Protein AF-A0A821HLN9-F1 (afdb_monomer_lite)

Structure (mmCIF, N/CA/C/O backbone):
data_AF-A0A821HLN9-F1
#
_entry.id   AF-A0A821HLN9-F1
#
loop_
_atom_site.group_PDB
_atom_site.id
_atom_site.type_symbol
_atom_site.label_atom_id
_atom_site.label_alt_id
_atom_site.label_comp_id
_atom_site.label_asym_id
_atom_site.label_entity_id
_atom_site.label_seq_id
_atom_site.pdbx_PDB_ins_code
_atom_site.Cartn_x
_atom_site.Cartn_y
_atom_site.Cartn_z
_atom_site.occupancy
_atom_site.B_iso_or_equiv
_atom_site.auth_seq_id
_atom_site.auth_comp_id
_atom_site.auth_asym_id
_atom_site.auth_atom_id
_atom_site.pdbx_PDB_model_num
ATOM 1 N N . LEU A 1 1 ? 13.816 -14.380 6.964 1.00 45.28 1 LEU A N 1
ATOM 2 C CA . LEU A 1 1 ? 13.202 -14.746 5.668 1.00 45.28 1 LEU A CA 1
ATOM 3 C C . LEU A 1 1 ? 12.875 -13.467 4.911 1.00 45.28 1 LEU A C 1
ATOM 5 O O . LEU A 1 1 ? 12.112 -12.665 5.432 1.00 45.28 1 LEU A O 1
ATOM 9 N N . GLN A 1 2 ? 13.483 -13.240 3.746 1.00 66.88 2 GLN A N 1
ATOM 10 C CA . GLN A 1 2 ? 13.074 -12.159 2.844 1.00 66.88 2 GLN A CA 1
ATOM 11 C C . GLN A 1 2 ? 11.931 -12.684 1.970 1.00 66.88 2 GLN A C 1
ATOM 13 O O . GLN A 1 2 ? 12.127 -13.611 1.190 1.00 66.88 2 GLN A O 1
ATOM 18 N N . ILE A 1 3 ? 10.726 -12.143 2.150 1.00 79.69 3 ILE A N 1
ATOM 19 C CA . ILE A 1 3 ? 9.572 -12.466 1.305 1.00 79.69 3 ILE A CA 1
ATOM 20 C C . ILE A 1 3 ? 9.651 -11.588 0.056 1.00 79.69 3 ILE A C 1
ATOM 22 O O . ILE A 1 3 ? 9.754 -10.366 0.157 1.00 79.69 3 ILE A O 1
ATOM 26 N N . HIS A 1 4 ? 9.586 -12.200 -1.125 1.00 84.56 4 HIS A N 1
ATOM 27 C CA . HIS A 1 4 ? 9.491 -11.470 -2.388 1.00 84.56 4 HIS A CA 1
ATOM 28 C C . HIS A 1 4 ? 8.034 -11.092 -2.659 1.00 84.56 4 HIS A C 1
ATOM 30 O O . HIS A 1 4 ? 7.293 -11.856 -3.278 1.00 84.56 4 HIS A O 1
ATOM 36 N N . TRP A 1 5 ? 7.627 -9.923 -2.165 1.00 86.00 5 TRP A N 1
ATOM 37 C CA . TRP A 1 5 ? 6.246 -9.435 -2.241 1.00 86.00 5 TRP A CA 1
ATOM 38 C C . TRP A 1 5 ? 5.743 -9.205 -3.671 1.00 86.00 5 TRP A C 1
ATOM 40 O O . TRP A 1 5 ? 4.568 -9.433 -3.934 1.00 86.00 5 TRP A O 1
ATOM 50 N N . THR A 1 6 ? 6.623 -8.845 -4.613 1.00 85.44 6 THR A N 1
ATOM 51 C CA . THR A 1 6 ? 6.253 -8.634 -6.028 1.00 85.44 6 THR A CA 1
ATOM 52 C C . THR A 1 6 ? 5.810 -9.915 -6.736 1.00 85.44 6 THR A C 1
ATOM 54 O O . THR A 1 6 ? 5.038 -9.852 -7.685 1.00 85.44 6 THR A O 1
ATOM 57 N N . LYS A 1 7 ? 6.251 -11.081 -6.244 1.00 86.75 7 LYS A N 1
ATOM 58 C CA . LYS A 1 7 ? 5.973 -12.400 -6.833 1.00 86.75 7 LYS A CA 1
ATOM 59 C C . LYS A 1 7 ? 4.768 -13.106 -6.214 1.00 86.75 7 LYS A C 1
ATOM 61 O O . LYS A 1 7 ? 4.473 -14.242 -6.578 1.00 86.75 7 LYS A O 1
ATOM 66 N N . GLN A 1 8 ? 4.118 -12.489 -5.229 1.00 89.06 8 GLN A N 1
ATOM 67 C CA . GLN A 1 8 ? 2.990 -13.112 -4.542 1.00 89.06 8 GLN A CA 1
ATOM 68 C C . GLN A 1 8 ? 1.718 -13.007 -5.380 1.00 89.06 8 GLN A C 1
ATOM 70 O O . GLN A 1 8 ? 1.494 -12.029 -6.091 1.00 89.06 8 GLN A O 1
ATOM 75 N N . SER A 1 9 ? 0.863 -14.024 -5.275 1.00 89.56 9 SER A N 1
ATOM 76 C CA . SER A 1 9 ? -0.464 -13.973 -5.884 1.00 89.56 9 SER A CA 1
ATOM 77 C C . SER A 1 9 ? -1.364 -12.988 -5.137 1.00 89.56 9 SER A C 1
ATOM 79 O O . SER A 1 9 ? -1.206 -12.784 -3.930 1.00 89.56 9 SER A O 1
ATOM 81 N N . LYS A 1 10 ? -2.360 -12.432 -5.837 1.00 87.06 10 LYS A N 1
ATOM 82 C CA . LYS A 1 10 ? -3.353 -11.536 -5.231 1.00 87.06 10 LYS A CA 1
ATOM 83 C C . LYS A 1 10 ? -4.019 -12.161 -3.996 1.00 87.06 10 LYS A C 1
ATOM 85 O O . LYS A 1 10 ? -4.087 -11.516 -2.965 1.00 87.06 10 LYS A O 1
ATOM 90 N N . ALA A 1 11 ? -4.374 -13.447 -4.042 1.00 90.31 11 ALA A N 1
ATOM 91 C CA . ALA A 1 11 ? -4.991 -14.140 -2.907 1.00 90.31 11 ALA A CA 1
ATOM 92 C C . ALA A 1 11 ? -4.120 -14.141 -1.633 1.00 90.31 11 ALA A C 1
ATOM 94 O O . ALA A 1 11 ? -4.635 -13.999 -0.522 1.00 90.31 11 ALA A O 1
ATOM 95 N N . VAL A 1 12 ? -2.797 -14.285 -1.779 1.00 92.38 12 VAL A N 1
ATOM 96 C CA . VAL A 1 12 ? -1.859 -14.227 -0.644 1.00 92.38 12 VAL A CA 1
ATOM 97 C C . VAL A 1 12 ? -1.779 -12.808 -0.088 1.00 92.38 12 VAL A C 1
ATOM 99 O O . VAL A 1 12 ? -1.793 -12.633 1.131 1.00 92.38 12 VAL A O 1
ATOM 102 N N . LEU A 1 13 ? -1.725 -11.806 -0.969 1.00 91.50 13 LEU A N 1
ATOM 103 C CA . LEU A 1 13 ? -1.721 -10.397 -0.580 1.00 91.50 13 LEU A CA 1
ATOM 104 C C . LEU A 1 13 ? -3.012 -10.026 0.157 1.00 91.50 13 LEU A C 1
ATOM 106 O O . LEU A 1 13 ? -2.934 -9.515 1.268 1.00 91.50 13 LEU A O 1
ATOM 110 N N . ASP A 1 14 ? -4.176 -10.385 -0.382 1.00 91.81 14 ASP A N 1
ATOM 111 C CA . ASP A 1 14 ? -5.487 -10.112 0.217 1.00 91.81 14 ASP A CA 1
ATOM 112 C C . ASP A 1 14 ? -5.627 -10.767 1.603 1.00 91.81 14 ASP A C 1
ATOM 114 O O . ASP A 1 14 ? -6.079 -10.138 2.565 1.00 91.81 14 ASP A O 1
ATOM 118 N N . THR A 1 15 ? -5.175 -12.020 1.7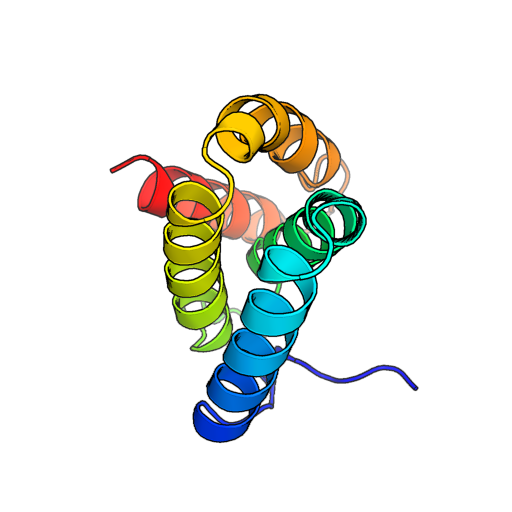39 1.00 93.81 15 THR A N 1
ATOM 119 C CA . THR A 1 15 ? -5.181 -12.741 3.025 1.00 93.81 15 THR A CA 1
ATOM 120 C C . THR A 1 15 ? -4.277 -12.049 4.045 1.00 93.81 15 THR A C 1
ATOM 122 O O . THR A 1 15 ? -4.661 -11.848 5.200 1.00 93.81 15 THR A O 1
ATOM 125 N N . PHE A 1 16 ? -3.075 -11.649 3.623 1.00 93.31 16 PHE A N 1
ATOM 126 C CA . PHE A 1 16 ? -2.136 -10.927 4.474 1.00 93.31 16 PHE A CA 1
ATOM 127 C C . PHE A 1 16 ? -2.668 -9.546 4.878 1.00 93.31 16 PHE A C 1
ATOM 129 O O . PHE A 1 16 ? -2.580 -9.182 6.051 1.00 93.31 16 PHE A O 1
ATOM 136 N N . GLY A 1 17 ? -3.257 -8.803 3.938 1.00 92.25 17 GLY A N 1
ATOM 137 C CA . GLY A 1 17 ? -3.900 -7.517 4.192 1.00 92.25 17 GLY A CA 1
ATOM 138 C C . GLY A 1 17 ? -5.013 -7.643 5.221 1.00 92.25 17 GLY A C 1
ATOM 139 O O . GLY A 1 17 ? -4.988 -6.958 6.239 1.00 92.25 17 GLY A O 1
ATOM 140 N N . THR A 1 18 ? -5.915 -8.607 5.033 1.00 92.94 18 THR A N 1
ATOM 141 C CA . THR A 1 18 ? -7.013 -8.889 5.971 1.00 92.94 18 THR A CA 1
ATOM 142 C C . THR A 1 18 ? -6.495 -9.180 7.381 1.00 92.94 18 THR A C 1
ATOM 144 O O . THR A 1 18 ? -7.008 -8.637 8.363 1.00 92.94 18 THR A O 1
ATOM 147 N N . PHE A 1 19 ? -5.443 -9.997 7.498 1.00 94.31 19 PHE A N 1
ATOM 148 C CA . PHE A 1 19 ? -4.808 -10.283 8.784 1.00 94.31 19 PHE A CA 1
ATOM 149 C C . PHE A 1 19 ? -4.247 -9.016 9.446 1.00 94.31 19 PHE A C 1
ATOM 151 O O . PHE A 1 19 ? -4.508 -8.770 10.623 1.00 94.31 19 PHE A O 1
ATOM 158 N N . GLN A 1 20 ? -3.507 -8.192 8.702 1.00 93.94 20 GLN A N 1
ATOM 159 C CA . GLN A 1 20 ? -2.900 -6.968 9.235 1.00 93.94 20 GLN A CA 1
ATOM 160 C C . GLN A 1 20 ? -3.946 -5.937 9.645 1.00 93.94 20 GLN A C 1
ATOM 162 O O . GLN A 1 20 ? -3.844 -5.337 10.712 1.00 93.94 20 GLN A O 1
ATOM 167 N N . ILE A 1 21 ? -4.986 -5.776 8.833 1.00 91.69 21 ILE A N 1
ATOM 168 C CA . ILE A 1 21 ? -6.122 -4.914 9.132 1.00 91.69 21 ILE A CA 1
ATOM 169 C C . ILE A 1 21 ? -6.817 -5.358 10.425 1.00 91.69 21 ILE A C 1
ATOM 171 O O . ILE A 1 21 ? -7.029 -4.535 11.313 1.00 91.69 21 ILE A O 1
ATOM 175 N N . THR A 1 22 ? -7.073 -6.660 10.581 1.00 92.94 22 THR A N 1
ATOM 176 C CA . THR A 1 22 ? -7.665 -7.234 11.805 1.00 92.94 22 THR A CA 1
ATOM 177 C C . THR A 1 22 ? -6.764 -7.032 13.029 1.00 92.94 22 THR A C 1
ATOM 179 O O . THR A 1 22 ? -7.228 -6.738 14.136 1.00 92.94 22 THR A O 1
ATOM 182 N N . LEU A 1 23 ? -5.449 -7.168 12.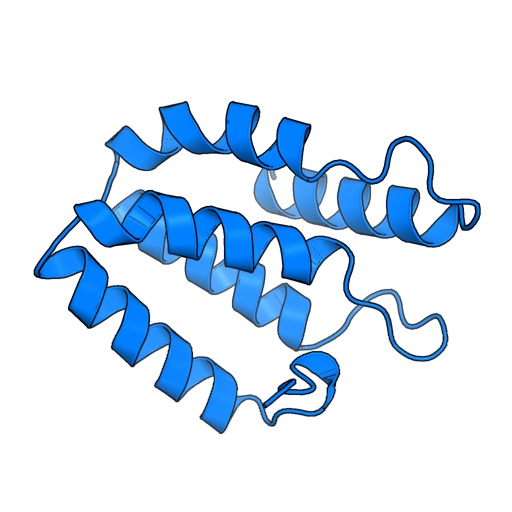850 1.00 92.69 23 LEU A N 1
ATOM 183 C CA . LEU A 1 23 ? -4.475 -6.929 13.911 1.00 92.69 23 LEU A CA 1
ATOM 184 C C . LEU A 1 23 ? -4.479 -5.458 14.345 1.00 92.69 23 LEU A C 1
ATOM 186 O O . LEU A 1 23 ? -4.459 -5.168 15.539 1.00 92.69 23 LEU A O 1
ATOM 190 N N . ILE A 1 24 ? -4.532 -4.532 13.390 1.00 91.00 24 ILE A N 1
ATOM 191 C CA . ILE A 1 24 ? -4.507 -3.088 13.644 1.00 91.00 24 ILE A CA 1
ATOM 192 C C . ILE A 1 24 ? -5.812 -2.606 14.266 1.00 91.00 24 ILE A C 1
ATOM 194 O O . ILE A 1 24 ? -5.764 -1.802 15.196 1.00 91.00 24 ILE A O 1
ATOM 198 N N . SER A 1 25 ? -6.960 -3.121 13.817 1.00 88.75 25 SER A N 1
ATOM 199 C CA . SER A 1 25 ? -8.251 -2.816 14.441 1.00 88.75 25 SER A CA 1
ATOM 200 C C . SER A 1 25 ? -8.300 -3.280 15.898 1.00 88.75 25 SER A C 1
ATOM 202 O O . SER A 1 25 ? -8.942 -2.642 16.726 1.00 88.75 25 SER A O 1
ATOM 204 N N . SER A 1 26 ? -7.588 -4.363 16.225 1.00 90.12 26 SER A N 1
ATOM 205 C CA . SER A 1 26 ? -7.474 -4.881 17.594 1.00 90.12 26 SER A CA 1
ATOM 206 C C . SER A 1 26 ? -6.401 -4.156 18.419 1.00 90.12 26 SER A C 1
ATOM 208 O O . SER A 1 26 ? -6.516 -4.052 19.639 1.00 90.12 26 SER A O 1
ATOM 210 N N . ASN A 1 27 ? -5.337 -3.664 17.778 1.00 89.44 27 ASN A N 1
ATOM 211 C CA . ASN A 1 27 ? -4.230 -2.962 18.420 1.00 89.44 27 ASN A CA 1
ATOM 212 C C . ASN A 1 27 ? -3.561 -1.971 17.453 1.00 89.44 27 ASN A C 1
ATOM 214 O O . ASN A 1 27 ? -2.657 -2.305 16.678 1.00 89.44 27 ASN A O 1
ATOM 218 N N . THR A 1 28 ? -3.953 -0.705 17.569 1.00 87.00 28 THR A N 1
ATOM 219 C CA . THR A 1 28 ? -3.546 0.377 16.662 1.00 87.00 28 THR A CA 1
ATOM 220 C C . THR A 1 28 ? -2.054 0.710 16.709 1.00 87.00 28 THR A C 1
ATOM 222 O O . THR A 1 28 ? -1.546 1.349 15.790 1.00 87.00 28 THR A O 1
ATOM 225 N N . LYS A 1 29 ? -1.300 0.222 17.707 1.00 87.94 29 LYS A N 1
ATOM 226 C CA . LYS A 1 29 ? 0.162 0.408 17.791 1.00 87.94 29 LYS A CA 1
ATOM 227 C C . LYS A 1 29 ? 0.908 -0.181 16.589 1.00 87.94 29 LYS A C 1
ATOM 229 O O . LYS A 1 29 ? 2.022 0.242 16.291 1.00 87.94 29 LYS A O 1
ATOM 234 N N . HIS A 1 30 ? 0.308 -1.142 15.889 1.00 88.31 30 HIS A N 1
ATOM 235 C CA . HIS A 1 30 ? 0.894 -1.743 14.691 1.00 88.31 30 HIS A CA 1
ATOM 236 C C . HIS A 1 30 ? 0.684 -0.909 13.419 1.00 88.31 30 HIS A C 1
ATOM 238 O O . HIS A 1 30 ? 1.392 -1.135 12.436 1.00 88.31 30 HIS A O 1
ATOM 244 N N . ALA A 1 31 ? -0.223 0.077 13.441 1.00 87.69 31 ALA A N 1
ATOM 245 C CA . ALA A 1 31 ? -0.603 0.855 12.264 1.00 87.69 31 ALA A CA 1
ATOM 246 C C . ALA A 1 31 ? 0.594 1.561 11.623 1.00 87.69 31 ALA A C 1
ATOM 248 O O . ALA A 1 31 ? 0.797 1.439 10.422 1.00 87.69 31 ALA A O 1
ATOM 249 N N . GLN A 1 32 ? 1.433 2.227 12.422 1.00 87.88 32 GLN A N 1
ATOM 250 C CA . GLN A 1 32 ? 2.596 2.952 11.907 1.00 87.88 32 GLN A CA 1
ATOM 251 C C . GLN A 1 32 ? 3.574 2.021 11.183 1.00 87.88 32 GLN A C 1
ATOM 253 O O . GLN A 1 32 ? 3.998 2.310 10.070 1.00 87.88 32 GLN A O 1
ATOM 258 N N . ARG A 1 33 ? 3.900 0.870 11.786 1.00 89.56 33 ARG A N 1
ATOM 259 C CA . ARG A 1 33 ? 4.832 -0.097 11.191 1.00 89.56 33 ARG A CA 1
ATOM 260 C C . ARG A 1 33 ? 4.278 -0.691 9.901 1.00 89.56 33 ARG A C 1
ATOM 262 O O . ARG A 1 33 ? 5.033 -0.918 8.958 1.00 89.56 33 ARG A O 1
ATOM 269 N N . TYR A 1 34 ? 2.976 -0.951 9.867 1.00 91.38 34 TYR A N 1
ATOM 270 C CA . TYR A 1 34 ? 2.335 -1.470 8.671 1.00 91.38 34 TYR A CA 1
ATOM 271 C C . TYR A 1 34 ? 2.258 -0.417 7.564 1.00 91.38 34 TYR A C 1
ATOM 273 O O . TYR A 1 34 ? 2.582 -0.710 6.423 1.00 91.38 34 TYR A O 1
ATOM 281 N N . LEU A 1 35 ? 1.955 0.831 7.908 1.00 90.00 35 LEU A N 1
ATOM 282 C CA . LEU A 1 35 ? 1.937 1.962 6.985 1.00 90.00 35 LEU A CA 1
ATOM 283 C C . LEU A 1 35 ? 3.329 2.209 6.379 1.00 90.00 35 LEU A C 1
ATOM 285 O O . LEU A 1 35 ? 3.442 2.335 5.163 1.00 90.00 35 LEU A O 1
ATOM 289 N N . SER A 1 36 ? 4.402 2.138 7.178 1.00 90.62 36 SER A N 1
ATOM 290 C CA . SER A 1 36 ? 5.781 2.127 6.662 1.00 90.62 36 SER A CA 1
ATOM 291 C C . SER A 1 36 ? 6.023 0.981 5.677 1.00 90.62 36 SER A C 1
ATOM 293 O O . SER A 1 36 ? 6.562 1.201 4.597 1.00 90.62 36 SER A O 1
ATOM 295 N N . PHE A 1 37 ? 5.578 -0.236 6.007 1.00 91.75 37 PHE A N 1
ATOM 296 C CA . PHE A 1 37 ? 5.673 -1.370 5.087 1.00 91.75 37 PHE A CA 1
ATOM 297 C C . PHE A 1 37 ? 4.945 -1.091 3.764 1.00 91.75 37 PHE A C 1
ATOM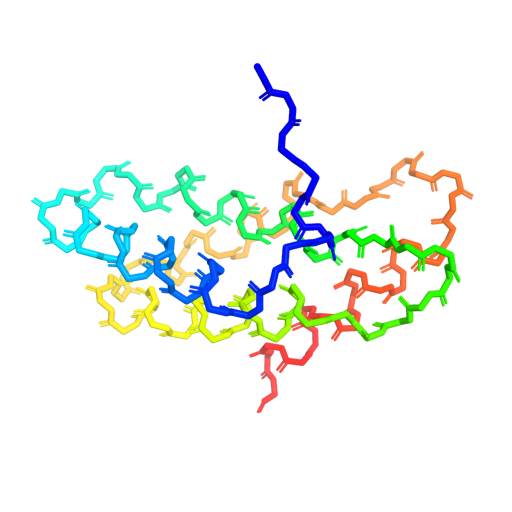 299 O O . PHE A 1 37 ? 5.527 -1.311 2.705 1.00 91.75 37 PHE A O 1
ATOM 306 N N . ILE A 1 38 ? 3.731 -0.539 3.789 1.00 91.81 38 ILE A N 1
ATOM 307 C CA . ILE A 1 38 ? 2.999 -0.216 2.560 1.00 91.81 38 ILE A CA 1
ATOM 308 C C . ILE A 1 38 ? 3.751 0.805 1.694 1.00 91.81 38 ILE A C 1
ATOM 310 O O . ILE A 1 38 ? 3.879 0.593 0.489 1.00 91.81 38 ILE A O 1
ATOM 314 N N . PHE A 1 39 ? 4.349 1.846 2.281 1.00 90.25 39 PHE A N 1
ATOM 315 C CA . PHE A 1 39 ? 5.157 2.799 1.508 1.00 90.25 39 PHE A CA 1
ATOM 316 C C . PHE A 1 39 ? 6.420 2.175 0.900 1.00 90.25 39 PHE A C 1
ATOM 318 O O . PHE A 1 39 ? 6.840 2.590 -0.179 1.00 90.25 39 PHE A O 1
ATOM 325 N N . THR A 1 40 ? 6.991 1.124 1.500 1.00 89.56 40 THR A N 1
ATOM 326 C CA . THR A 1 40 ? 8.075 0.372 0.836 1.00 89.56 40 THR A CA 1
ATOM 327 C C . THR A 1 40 ? 7.604 -0.371 -0.415 1.00 89.56 40 THR A C 1
ATOM 329 O O . THR A 1 40 ? 8.396 -0.596 -1.326 1.00 89.56 40 THR A O 1
ATOM 332 N N . LEU A 1 41 ? 6.316 -0.714 -0.516 1.00 89.81 41 LEU A N 1
ATOM 333 C CA . LEU A 1 41 ? 5.760 -1.351 -1.712 1.00 89.81 41 LEU A CA 1
ATOM 334 C C . LEU A 1 41 ? 5.607 -0.366 -2.878 1.00 89.81 41 LEU A C 1
ATOM 336 O O . LEU A 1 41 ? 5.645 -0.788 -4.030 1.00 89.81 41 LEU A O 1
ATOM 340 N N . PHE A 1 42 ? 5.504 0.940 -2.617 1.00 88.88 42 PHE A N 1
ATOM 341 C CA . PHE A 1 42 ? 5.401 1.961 -3.669 1.00 88.88 42 PHE A CA 1
ATOM 342 C C . PHE A 1 42 ? 6.685 2.131 -4.487 1.00 88.88 42 PHE A C 1
ATOM 344 O O . PHE A 1 42 ? 6.631 2.674 -5.589 1.00 88.88 42 PHE A O 1
ATOM 351 N N . THR A 1 43 ? 7.825 1.662 -3.975 1.00 85.75 43 THR A N 1
ATOM 352 C CA . THR A 1 43 ? 9.102 1.605 -4.705 1.00 85.75 43 THR A CA 1
ATOM 353 C C . THR A 1 43 ? 9.390 0.217 -5.282 1.00 85.75 43 THR A C 1
ATOM 355 O O . THR A 1 43 ? 10.403 0.036 -5.959 1.00 85.75 43 THR A O 1
ATOM 358 N N . ALA A 1 44 ? 8.519 -0.772 -5.041 1.00 84.00 44 ALA A N 1
ATOM 359 C CA . ALA A 1 44 ? 8.716 -2.127 -5.532 1.00 84.00 44 ALA A CA 1
ATOM 360 C C . ALA A 1 44 ? 8.626 -2.150 -7.062 1.00 84.00 44 ALA A C 1
ATOM 362 O O . ALA A 1 44 ? 7.633 -1.713 -7.643 1.00 84.00 44 ALA A O 1
ATOM 363 N N . THR A 1 45 ? 9.666 -2.673 -7.706 1.00 77.56 45 THR A N 1
ATOM 364 C CA . THR A 1 45 ? 9.751 -2.807 -9.160 1.00 77.56 45 THR A CA 1
ATOM 365 C C . THR A 1 45 ? 10.233 -4.206 -9.518 1.00 77.56 45 THR A C 1
ATOM 367 O O . THR A 1 45 ? 11.054 -4.797 -8.817 1.00 77.56 45 THR A O 1
ATOM 370 N N . GLU A 1 46 ? 9.716 -4.746 -10.616 1.00 67.00 46 GLU A N 1
ATOM 371 C CA . GLU A 1 46 ? 10.199 -5.987 -11.214 1.00 67.00 46 GLU A CA 1
ATOM 372 C C . GLU A 1 46 ? 10.330 -5.723 -12.717 1.00 67.00 46 GLU A C 1
ATOM 374 O O . GLU A 1 46 ? 9.356 -5.358 -13.373 1.00 67.00 46 GLU A O 1
ATOM 379 N N . ASN A 1 47 ? 11.559 -5.802 -13.238 1.00 60.62 47 ASN A N 1
ATOM 380 C CA . ASN A 1 47 ? 11.889 -5.652 -14.662 1.00 60.62 47 ASN A CA 1
ATOM 381 C C . ASN A 1 47 ? 11.224 -4.447 -15.365 1.00 60.62 47 ASN A C 1
ATOM 383 O O . ASN A 1 47 ? 10.666 -4.588 -16.451 1.00 60.62 47 ASN A O 1
ATOM 387 N N . SER A 1 48 ? 11.274 -3.262 -14.744 1.00 56.06 48 SER A N 1
ATOM 388 C CA . SER A 1 48 ? 10.780 -1.998 -15.326 1.00 56.06 48 SER A CA 1
ATOM 389 C C . SER A 1 48 ? 9.258 -1.908 -15.536 1.00 56.06 48 SER A C 1
ATOM 391 O O . SER A 1 48 ? 8.787 -0.997 -16.218 1.00 56.06 48 SER A O 1
ATOM 393 N N . ILE A 1 49 ? 8.466 -2.802 -14.934 1.00 60.94 49 ILE A N 1
ATOM 394 C CA . ILE A 1 49 ? 7.002 -2.723 -14.985 1.00 60.94 49 ILE A CA 1
ATOM 395 C C . ILE A 1 49 ? 6.514 -1.640 -14.014 1.00 60.94 49 ILE A C 1
ATOM 397 O O . ILE A 1 49 ? 6.743 -1.710 -12.809 1.00 60.94 49 ILE A O 1
ATOM 401 N N . ILE A 1 50 ? 5.821 -0.636 -14.558 1.00 61.12 50 ILE A N 1
ATOM 402 C CA . ILE A 1 50 ? 5.319 0.533 -13.813 1.00 61.12 50 ILE A CA 1
ATOM 403 C C . ILE A 1 50 ? 4.085 0.186 -12.961 1.00 61.12 50 ILE A C 1
ATOM 405 O O . ILE A 1 50 ? 3.794 0.902 -12.009 1.00 61.12 50 ILE A O 1
ATOM 409 N N . HIS A 1 51 ? 3.370 -0.898 -13.281 1.00 66.19 51 HIS A N 1
ATOM 410 C CA . HIS A 1 51 ? 2.126 -1.276 -12.611 1.00 66.19 51 HIS A CA 1
ATOM 411 C C . HIS A 1 51 ? 2.153 -2.750 -12.201 1.00 66.19 51 HIS A C 1
ATOM 413 O O . HIS A 1 51 ? 1.980 -3.644 -13.029 1.00 66.19 51 HIS A O 1
ATOM 419 N N . LEU A 1 52 ? 2.398 -3.003 -10.918 1.00 76.12 52 LEU A N 1
ATOM 420 C CA . LEU A 1 52 ? 2.404 -4.347 -10.347 1.00 76.12 52 LEU A CA 1
ATOM 421 C C . LEU A 1 52 ? 1.152 -4.543 -9.475 1.00 76.12 52 LEU A C 1
ATOM 423 O O . LEU A 1 52 ? 0.742 -3.596 -8.805 1.00 76.12 52 LEU A O 1
ATOM 427 N N . PRO A 1 53 ? 0.588 -5.763 -9.384 1.00 82.00 53 PRO A N 1
ATOM 428 C CA . PRO A 1 53 ? -0.530 -6.060 -8.477 1.00 82.00 53 PRO A CA 1
ATOM 429 C C . PRO A 1 53 ? -0.258 -5.672 -7.015 1.00 82.00 53 PRO A C 1
ATOM 431 O O . PRO A 1 53 ? -1.175 -5.374 -6.257 1.00 82.00 53 PRO A O 1
ATOM 434 N N . ILE A 1 54 ? 1.019 -5.640 -6.619 1.00 88.62 54 ILE A N 1
ATOM 435 C CA . ILE A 1 54 ? 1.448 -5.199 -5.290 1.00 88.62 54 ILE A CA 1
ATOM 436 C C . ILE A 1 54 ? 1.167 -3.710 -5.034 1.00 88.62 54 ILE A C 1
ATOM 438 O O . ILE A 1 54 ? 0.941 -3.326 -3.889 1.00 88.62 54 ILE A O 1
ATOM 442 N N . HIS A 1 55 ? 1.161 -2.873 -6.078 1.00 89.75 55 HIS A N 1
ATOM 443 C CA . HIS A 1 55 ? 0.810 -1.456 -5.968 1.00 89.75 55 HIS A CA 1
ATOM 444 C C . HIS A 1 55 ? -0.690 -1.296 -5.748 1.00 89.75 55 HIS A C 1
ATOM 446 O O . HIS A 1 55 ? -1.083 -0.535 -4.873 1.00 89.75 55 HIS A O 1
ATOM 452 N N . ASP A 1 56 ? -1.522 -2.055 -6.469 1.00 89.50 56 ASP A N 1
ATOM 453 C CA . ASP A 1 56 ? -2.976 -2.065 -6.251 1.00 89.50 56 ASP A CA 1
ATOM 454 C C . ASP A 1 56 ? -3.318 -2.498 -4.824 1.00 89.50 56 ASP A C 1
ATOM 456 O O . ASP A 1 56 ? -4.036 -1.793 -4.119 1.00 89.50 56 ASP A O 1
ATOM 460 N N . PHE A 1 57 ? -2.703 -3.587 -4.359 1.00 91.50 57 PHE A N 1
ATOM 461 C CA . PHE A 1 57 ? -2.815 -4.037 -2.974 1.00 91.50 57 PHE A CA 1
ATOM 462 C C . PHE A 1 57 ? -2.419 -2.945 -1.966 1.00 91.50 57 PHE A C 1
ATOM 464 O O . PHE A 1 57 ? -3.111 -2.727 -0.970 1.00 91.50 57 PHE A O 1
ATOM 471 N N . ALA A 1 58 ? -1.309 -2.246 -2.215 1.00 91.69 58 ALA A N 1
ATOM 472 C CA . ALA A 1 58 ? -0.832 -1.173 -1.352 1.00 91.69 58 ALA A CA 1
ATOM 473 C C . ALA A 1 58 ? -1.836 -0.005 -1.275 1.00 91.69 58 ALA A C 1
ATOM 475 O O . ALA A 1 58 ? -2.115 0.483 -0.179 1.00 91.69 58 ALA A O 1
ATOM 476 N N . HIS A 1 59 ? -2.425 0.394 -2.408 1.00 91.56 59 HIS A N 1
ATOM 477 C CA . HIS A 1 59 ? -3.456 1.439 -2.471 1.00 91.56 59 HIS A CA 1
ATOM 478 C C . HIS A 1 59 ? -4.738 1.039 -1.737 1.00 91.56 59 HIS A C 1
ATOM 480 O O . HIS A 1 59 ? -5.212 1.792 -0.886 1.00 91.56 59 HIS A O 1
ATOM 486 N N . GLU A 1 60 ? -5.266 -0.156 -2.012 1.00 91.06 60 GLU A N 1
ATOM 487 C CA . GLU A 1 60 ? -6.469 -0.683 -1.350 1.00 91.06 60 GLU A CA 1
ATOM 488 C C . GLU A 1 60 ? -6.267 -0.764 0.174 1.00 91.06 60 GLU A C 1
ATOM 490 O O . GLU A 1 60 ? -7.122 -0.343 0.958 1.00 91.06 60 GLU A O 1
ATOM 495 N N . THR A 1 61 ? -5.091 -1.222 0.607 1.00 90.50 61 THR A N 1
ATOM 496 C CA . THR A 1 61 ? -4.744 -1.324 2.029 1.00 90.50 61 THR A CA 1
ATOM 497 C C . THR A 1 61 ? -4.653 0.045 2.702 1.00 90.50 61 THR A C 1
ATOM 499 O O . THR A 1 61 ? -5.143 0.219 3.818 1.00 90.50 61 THR A O 1
ATOM 502 N N . LEU A 1 62 ? -4.040 1.035 2.045 1.00 89.75 62 LEU A N 1
ATOM 503 C CA . LEU A 1 62 ? -3.960 2.403 2.565 1.00 89.75 62 LEU A CA 1
ATOM 504 C C . LEU A 1 62 ? -5.351 3.006 2.776 1.00 89.75 62 LEU A C 1
ATOM 506 O O . LEU A 1 62 ? -5.607 3.589 3.829 1.00 89.75 62 LEU A O 1
ATOM 510 N N . GLN A 1 63 ? -6.262 2.817 1.820 1.00 88.62 63 GLN A N 1
ATOM 511 C CA . GLN A 1 63 ? -7.645 3.283 1.941 1.00 88.62 63 GLN A CA 1
ATOM 512 C C . GLN A 1 63 ? -8.363 2.632 3.132 1.00 88.62 63 GLN A C 1
ATOM 514 O O . GLN A 1 63 ? -9.011 3.324 3.920 1.00 88.62 63 GLN A O 1
ATOM 519 N N . GLN A 1 64 ? -8.195 1.320 3.321 1.00 88.25 64 GLN A N 1
ATOM 520 C CA . GLN A 1 64 ? -8.764 0.607 4.468 1.00 88.25 64 GLN A CA 1
ATOM 521 C C . GLN A 1 64 ? -8.177 1.088 5.804 1.00 88.25 64 GLN A C 1
ATOM 523 O O . GLN A 1 64 ? -8.915 1.293 6.768 1.00 88.25 64 GLN A O 1
ATOM 528 N N . LEU A 1 65 ? -6.863 1.321 5.870 1.00 86.69 65 LEU A N 1
ATOM 529 C CA . LEU A 1 65 ? -6.200 1.817 7.079 1.00 86.69 65 LEU A CA 1
ATOM 530 C C . LEU A 1 65 ? -6.687 3.203 7.491 1.00 86.69 65 LEU A C 1
ATOM 532 O O . LEU A 1 65 ? -6.929 3.427 8.677 1.00 86.69 65 LEU A O 1
ATOM 536 N N . VAL A 1 66 ? -6.861 4.110 6.529 1.00 85.88 66 VAL A N 1
ATOM 537 C CA . VAL A 1 66 ? -7.404 5.451 6.785 1.00 85.88 66 VAL A CA 1
ATOM 538 C C . VAL A 1 66 ? -8.823 5.371 7.339 1.00 85.88 66 VAL A C 1
ATOM 540 O O . VAL A 1 66 ? -9.169 6.133 8.240 1.00 85.88 66 VAL A O 1
ATOM 543 N N . HIS A 1 67 ? -9.626 4.420 6.860 1.00 85.50 67 HIS A N 1
ATOM 544 C CA . HIS A 1 67 ? -10.980 4.219 7.364 1.00 85.50 67 HIS A CA 1
ATOM 545 C C . HIS A 1 67 ? -11.005 3.699 8.812 1.00 85.50 67 HIS A C 1
ATOM 547 O O . HIS A 1 67 ? -11.814 4.149 9.619 1.00 85.50 67 HIS A O 1
ATOM 553 N N . ILE A 1 68 ? -10.102 2.779 9.161 1.00 84.44 68 ILE A N 1
ATOM 554 C CA . ILE A 1 68 ? -10.062 2.136 10.487 1.00 84.44 68 ILE A CA 1
ATOM 555 C C . ILE A 1 68 ? -9.378 3.018 11.529 1.00 84.44 68 ILE A C 1
ATOM 557 O O . ILE A 1 68 ? -9.782 3.052 12.691 1.00 84.44 68 ILE A O 1
ATOM 561 N N . VAL A 1 69 ? -8.336 3.742 11.125 1.00 83.12 69 VAL A N 1
ATOM 562 C CA . VAL A 1 69 ? -7.586 4.653 11.986 1.00 83.12 69 VAL A CA 1
ATOM 563 C C . VAL A 1 69 ? -7.558 6.023 11.311 1.00 83.12 69 VAL A C 1
ATOM 565 O O . VAL A 1 69 ? -6.576 6.348 10.651 1.00 83.12 69 VAL A O 1
ATOM 568 N N . PRO A 1 70 ? -8.580 6.878 11.489 1.00 76.88 70 PRO A N 1
ATOM 569 C CA . PRO A 1 70 ? -8.620 8.202 10.857 1.00 76.88 70 PRO A CA 1
ATOM 570 C C . PRO A 1 70 ? -7.421 9.088 11.224 1.00 76.88 70 PRO A C 1
ATOM 572 O O . PRO A 1 70 ? -6.927 9.864 10.411 1.00 76.88 70 PRO A O 1
ATOM 575 N N . LEU A 1 71 ? -6.879 8.912 12.437 1.00 77.25 71 LEU A N 1
ATOM 576 C CA . LEU A 1 71 ? -5.657 9.588 12.883 1.00 77.25 71 LEU A CA 1
ATOM 577 C C . LEU A 1 71 ? -4.407 9.170 12.095 1.00 77.25 71 LEU A C 1
ATOM 579 O O . LEU A 1 71 ? -3.406 9.872 12.157 1.00 77.25 71 LEU A O 1
ATOM 583 N N . SER A 1 72 ? -4.443 8.073 11.333 1.00 74.69 72 SER A N 1
ATOM 584 C CA . SER A 1 72 ? -3.324 7.668 10.477 1.00 74.69 72 SER A CA 1
ATOM 585 C C . SER A 1 72 ? -3.032 8.689 9.379 1.00 74.69 72 SER A C 1
ATOM 587 O O . SER A 1 72 ? -1.886 8.779 8.952 1.00 74.69 72 SER A O 1
ATOM 589 N N . VAL A 1 73 ? -4.004 9.527 8.990 1.00 76.06 73 VAL A N 1
ATOM 590 C CA . VAL A 1 73 ? -3.813 10.588 7.986 1.00 76.06 73 VAL A CA 1
ATOM 591 C C . VAL A 1 73 ? -2.713 11.568 8.388 1.00 76.06 73 VAL A C 1
ATOM 593 O O . VAL A 1 73 ? -1.928 11.988 7.541 1.00 76.06 73 VAL A O 1
ATOM 596 N N . THR A 1 74 ? -2.577 11.871 9.682 1.00 82.81 74 THR A N 1
ATOM 597 C CA . THR A 1 74 ? -1.501 12.749 10.172 1.00 82.81 74 THR A CA 1
ATOM 598 C C . THR A 1 74 ? -0.124 12.086 10.099 1.00 82.81 74 THR A C 1
ATOM 600 O O . THR A 1 74 ? 0.891 12.778 10.069 1.00 82.81 74 THR A O 1
ATOM 603 N N . LEU A 1 75 ? -0.080 10.752 10.026 1.00 81.81 75 LEU A N 1
ATOM 604 C CA . LEU A 1 75 ? 1.137 9.952 9.903 1.00 81.81 75 LEU A CA 1
ATOM 605 C C . LEU A 1 75 ? 1.489 9.631 8.445 1.00 81.81 75 LEU A C 1
ATOM 607 O O . LEU A 1 75 ? 2.630 9.253 8.176 1.00 81.81 75 LEU A O 1
ATOM 611 N N . LEU A 1 76 ? 0.553 9.794 7.503 1.00 83.31 76 LEU A N 1
ATOM 612 C CA . LEU A 1 76 ? 0.753 9.453 6.092 1.00 83.31 76 LEU A CA 1
ATOM 613 C C . LEU A 1 76 ? 1.843 10.300 5.448 1.00 83.31 76 LEU A C 1
ATOM 615 O O . LEU A 1 76 ? 2.813 9.736 4.951 1.00 83.31 76 LEU A O 1
ATOM 619 N N . CYS A 1 77 ? 1.730 11.630 5.502 1.00 84.44 77 CYS A N 1
ATOM 620 C CA . CYS A 1 77 ? 2.719 12.514 4.880 1.00 84.44 77 CYS A CA 1
ATOM 621 C C . CYS A 1 77 ? 4.129 12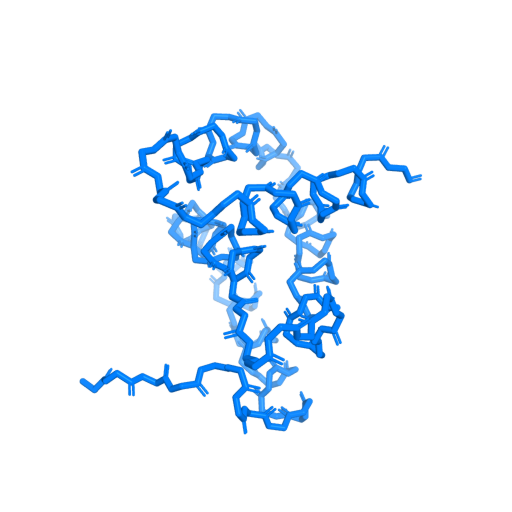.336 5.479 1.00 84.44 77 CYS A C 1
ATOM 623 O O . CYS A 1 77 ? 5.054 12.107 4.700 1.00 84.44 77 CYS A O 1
ATOM 625 N N . PRO A 1 78 ? 4.318 12.324 6.818 1.00 88.12 78 PRO A N 1
ATOM 626 C CA . PRO A 1 78 ? 5.634 12.062 7.404 1.00 88.12 78 PRO A CA 1
ATOM 627 C C . PRO A 1 78 ? 6.212 10.702 7.003 1.00 88.12 78 PRO A C 1
ATOM 629 O O . PRO A 1 78 ? 7.408 10.585 6.748 1.00 88.12 78 PRO A O 1
ATOM 632 N N . THR A 1 79 ? 5.380 9.659 6.921 1.00 88.00 79 THR A N 1
ATOM 633 C CA . THR A 1 79 ? 5.869 8.324 6.551 1.00 88.00 79 THR A CA 1
ATOM 634 C C . THR A 1 79 ? 6.192 8.236 5.060 1.00 88.00 79 THR A C 1
ATOM 636 O O . THR A 1 79 ? 7.186 7.611 4.693 1.00 88.00 79 THR A O 1
ATOM 639 N N . ALA A 1 80 ? 5.408 8.891 4.202 1.00 87.25 80 ALA A N 1
ATOM 640 C CA . ALA A 1 80 ? 5.676 8.985 2.772 1.00 87.25 80 ALA A CA 1
ATOM 641 C C . ALA A 1 80 ? 6.989 9.731 2.489 1.00 87.25 80 ALA A C 1
ATOM 643 O O . ALA A 1 80 ? 7.766 9.319 1.629 1.00 87.25 80 ALA A O 1
ATOM 644 N N . GLU A 1 81 ? 7.267 10.802 3.227 1.00 87.69 81 GLU A N 1
ATOM 645 C CA . GLU A 1 81 ? 8.521 11.544 3.108 1.00 87.69 81 GLU A CA 1
ATOM 646 C C . GLU A 1 81 ? 9.719 10.689 3.543 1.00 87.69 81 GLU A C 1
ATOM 648 O O . GLU A 1 81 ? 10.709 10.599 2.822 1.00 87.69 81 GLU A O 1
ATOM 653 N N . GLN A 1 82 ? 9.602 9.969 4.665 1.00 88.75 82 GLN A N 1
ATOM 654 C CA . GLN A 1 82 ? 10.654 9.069 5.161 1.00 88.75 82 GLN A CA 1
ATOM 655 C C . GLN A 1 82 ? 11.026 7.954 4.177 1.00 88.75 82 GLN A C 1
ATOM 657 O O . GLN A 1 82 ? 12.174 7.513 4.156 1.00 88.75 82 GLN A O 1
ATOM 662 N N . HIS A 1 83 ? 10.063 7.484 3.383 1.00 88.38 83 HIS A N 1
ATOM 663 C CA . HIS A 1 83 ? 10.271 6.412 2.408 1.00 88.38 83 HIS A CA 1
ATOM 664 C C . HIS A 1 83 ? 10.559 6.934 1.000 1.00 88.38 83 HIS A C 1
ATOM 666 O O . HIS A 1 83 ? 10.705 6.134 0.072 1.00 88.38 83 HIS A O 1
ATOM 672 N N . PHE A 1 84 ? 10.667 8.255 0.823 1.00 87.44 84 PHE A N 1
ATOM 673 C CA . PHE A 1 84 ? 11.000 8.812 -0.473 1.00 87.44 84 PHE A CA 1
ATOM 674 C C . PHE A 1 84 ? 12.416 8.366 -0.901 1.00 87.44 84 PHE A C 1
ATOM 676 O O . PHE A 1 84 ? 13.376 8.489 -0.135 1.00 87.44 84 PHE A O 1
ATOM 683 N N . PRO A 1 85 ? 12.588 7.854 -2.132 1.00 85.50 85 PRO A N 1
ATOM 684 C CA . PRO A 1 85 ? 13.853 7.305 -2.628 1.00 85.50 85 PRO A CA 1
ATOM 685 C C . PRO A 1 85 ? 14.917 8.376 -2.993 1.00 85.50 85 PRO A C 1
ATOM 687 O O . PRO A 1 85 ? 15.455 8.348 -4.102 1.00 85.50 85 PRO A O 1
ATOM 690 N N . PHE A 1 86 ? 15.268 9.287 -2.067 1.00 75.44 86 PHE A N 1
ATOM 691 C CA . PHE A 1 86 ? 16.104 10.489 -2.295 1.00 75.44 86 PHE A CA 1
ATOM 692 C C . PHE A 1 86 ? 17.451 10.239 -2.999 1.00 75.44 86 PHE A C 1
ATOM 694 O O . PHE A 1 86 ? 17.857 11.028 -3.846 1.00 75.44 86 PHE A O 1
ATOM 701 N N . MET A 1 87 ? 18.156 9.159 -2.645 1.00 66.56 87 MET A N 1
ATOM 702 C CA . MET A 1 87 ? 19.538 8.886 -3.091 1.00 66.56 87 MET A CA 1
ATOM 703 C C . MET A 1 87 ? 19.637 7.715 -4.079 1.00 66.56 87 MET A C 1
ATOM 705 O O . MET A 1 87 ? 20.714 7.166 -4.321 1.00 66.56 87 MET A O 1
ATOM 709 N N . THR A 1 88 ? 18.507 7.282 -4.632 1.00 68.94 88 THR A N 1
ATOM 710 C CA . THR A 1 88 ? 18.471 6.099 -5.497 1.00 68.94 88 THR A CA 1
ATOM 711 C C . THR A 1 88 ? 18.975 6.472 -6.884 1.00 68.94 88 THR A C 1
ATOM 713 O O . THR A 1 88 ? 18.440 7.387 -7.505 1.00 68.94 88 THR A O 1
ATOM 716 N N . LYS A 1 89 ? 19.991 5.752 -7.383 1.00 63.22 89 LYS A N 1
ATOM 717 C CA . LYS A 1 89 ? 20.571 5.975 -8.724 1.00 63.22 89 LYS A CA 1
ATOM 718 C C . LYS A 1 89 ? 19.561 5.762 -9.858 1.00 63.22 89 LYS A C 1
ATOM 720 O O . LYS A 1 89 ? 19.774 6.254 -10.960 1.00 63.22 89 LYS A O 1
ATOM 725 N N . ASP A 1 90 ? 18.486 5.026 -9.588 1.00 79.31 90 ASP A N 1
ATOM 726 C CA . ASP A 1 90 ? 17.427 4.753 -10.549 1.00 79.31 90 ASP A CA 1
ATOM 727 C C . ASP A 1 90 ? 16.291 5.778 -10.421 1.00 79.31 90 ASP A C 1
ATOM 729 O O . ASP A 1 90 ? 15.450 5.711 -9.521 1.00 79.31 90 ASP A O 1
ATOM 733 N N . ILE A 1 91 ? 16.269 6.727 -11.359 1.00 83.56 91 ILE A N 1
ATOM 734 C CA . ILE A 1 91 ? 15.229 7.757 -11.482 1.00 83.56 91 ILE A CA 1
ATOM 735 C C . ILE A 1 91 ? 13.841 7.117 -11.644 1.00 83.56 91 ILE A C 1
ATOM 737 O O . ILE A 1 91 ? 12.850 7.675 -11.171 1.00 83.56 91 ILE A O 1
ATOM 741 N N . ASN A 1 92 ? 13.744 5.925 -12.244 1.00 84.31 92 ASN A N 1
ATOM 742 C CA . ASN A 1 92 ? 12.456 5.266 -12.455 1.00 84.31 92 ASN A CA 1
ATOM 743 C C . ASN A 1 92 ? 11.786 4.891 -11.135 1.00 84.31 92 ASN A C 1
ATOM 745 O O . ASN A 1 92 ? 10.568 4.995 -11.027 1.00 84.31 92 ASN A O 1
ATOM 749 N N . ILE A 1 93 ? 12.562 4.518 -10.114 1.00 85.88 93 ILE A N 1
ATOM 750 C CA . ILE A 1 93 ? 12.025 4.203 -8.784 1.00 85.88 93 ILE A CA 1
ATOM 751 C C . ILE A 1 93 ? 11.396 5.452 -8.161 1.00 85.88 93 ILE A C 1
ATOM 753 O O . ILE A 1 93 ? 10.306 5.373 -7.596 1.00 85.88 93 ILE A O 1
ATOM 757 N N . GLN A 1 94 ? 12.029 6.618 -8.323 1.00 86.25 94 GLN A N 1
ATOM 758 C CA . GLN A 1 94 ? 11.474 7.890 -7.853 1.00 86.25 94 GLN A CA 1
ATOM 759 C C . GLN A 1 94 ? 10.185 8.245 -8.603 1.00 86.25 94 GLN A C 1
ATOM 761 O O . GLN A 1 94 ? 9.186 8.607 -7.986 1.00 86.25 94 GLN A O 1
ATOM 766 N N . VAL A 1 95 ? 10.175 8.076 -9.929 1.00 85.88 95 VAL A N 1
ATOM 767 C CA . VAL A 1 95 ? 8.989 8.321 -10.763 1.00 85.88 95 VAL A CA 1
ATOM 768 C C . VAL A 1 95 ? 7.835 7.393 -10.379 1.00 85.88 95 VAL A C 1
ATOM 770 O O . VAL A 1 95 ? 6.702 7.853 -10.271 1.00 85.88 95 VAL A O 1
ATOM 7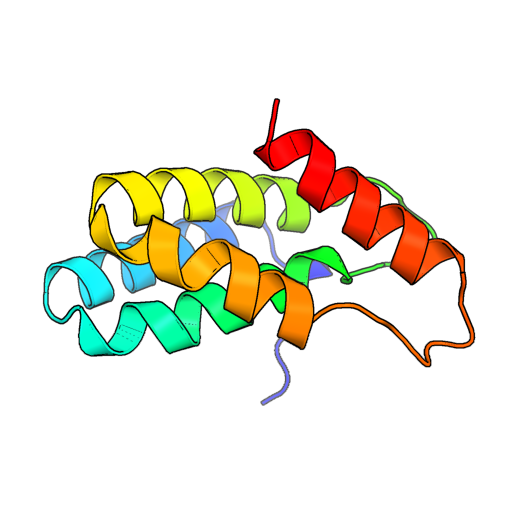73 N N . ILE A 1 96 ? 8.096 6.103 -10.159 1.00 87.81 96 ILE A N 1
ATOM 774 C CA . ILE A 1 96 ? 7.075 5.126 -9.753 1.00 87.81 96 ILE A CA 1
ATOM 775 C C . ILE A 1 96 ? 6.537 5.464 -8.362 1.00 87.81 96 ILE A C 1
ATOM 777 O O . ILE A 1 96 ? 5.322 5.468 -8.168 1.00 87.81 96 ILE A O 1
ATOM 781 N N . TYR A 1 97 ? 7.415 5.831 -7.428 1.00 88.94 97 TYR A N 1
ATOM 782 C CA . TYR A 1 97 ? 7.008 6.269 -6.098 1.00 88.94 97 TYR A CA 1
ATOM 783 C C . TYR A 1 97 ? 6.072 7.480 -6.160 1.00 88.94 97 TYR A C 1
ATOM 785 O O . TYR A 1 97 ? 4.979 7.446 -5.599 1.00 88.94 97 TYR A O 1
ATOM 793 N N . ILE A 1 98 ? 6.451 8.517 -6.915 1.00 87.75 98 ILE A N 1
ATOM 794 C CA . ILE A 1 98 ? 5.635 9.725 -7.097 1.00 87.75 98 ILE A CA 1
ATOM 795 C C . ILE A 1 98 ? 4.310 9.395 -7.792 1.00 87.75 98 ILE A C 1
ATOM 797 O O . ILE A 1 98 ? 3.268 9.880 -7.365 1.00 87.75 98 ILE A O 1
ATOM 801 N N . LYS A 1 99 ? 4.310 8.548 -8.829 1.00 88.69 99 LYS A N 1
ATOM 802 C CA . LYS A 1 99 ? 3.073 8.118 -9.504 1.00 88.69 99 LYS A CA 1
ATOM 803 C C . LYS A 1 99 ? 2.118 7.410 -8.547 1.00 88.69 99 LYS A C 1
ATOM 805 O O . LYS A 1 99 ? 0.923 7.689 -8.579 1.00 88.69 99 LYS A O 1
ATOM 810 N N . ASN A 1 100 ? 2.636 6.534 -7.689 1.00 88.81 100 ASN A N 1
ATOM 811 C CA . ASN A 1 100 ? 1.834 5.876 -6.665 1.00 88.81 100 ASN A CA 1
ATOM 812 C C . ASN A 1 100 ? 1.305 6.889 -5.638 1.00 88.81 100 ASN A C 1
ATOM 814 O O . ASN A 1 100 ? 0.113 6.883 -5.352 1.00 88.81 100 ASN A O 1
ATOM 818 N N . LEU A 1 101 ? 2.127 7.826 -5.158 1.00 88.62 101 LEU A N 1
ATOM 819 C CA . LEU A 1 101 ? 1.650 8.892 -4.268 1.00 88.62 101 LEU A CA 1
ATOM 820 C C . LEU A 1 101 ? 0.531 9.736 -4.898 1.00 88.62 101 LEU A C 1
ATOM 822 O O . LEU A 1 101 ? -0.481 9.989 -4.250 1.00 88.62 101 LEU A O 1
ATOM 826 N N . LEU A 1 102 ? 0.686 10.135 -6.164 1.00 87.19 102 LEU A N 1
ATOM 827 C CA . LEU A 1 102 ? -0.318 10.923 -6.882 1.00 87.19 102 LEU A CA 1
ATOM 828 C C . LEU A 1 102 ? -1.622 10.148 -7.075 1.00 87.19 102 LEU A C 1
ATOM 830 O O . LEU A 1 102 ? -2.694 10.713 -6.882 1.00 87.19 102 LEU A O 1
ATOM 834 N N . ARG A 1 103 ? -1.539 8.852 -7.404 1.00 86.75 103 ARG A N 1
ATOM 835 C CA . ARG A 1 103 ? -2.712 7.975 -7.520 1.00 86.75 103 ARG A CA 1
ATOM 836 C C . ARG A 1 103 ? -3.485 7.867 -6.209 1.00 86.75 103 ARG A C 1
ATOM 838 O O . ARG A 1 103 ? -4.696 7.734 -6.247 1.00 86.75 103 ARG A O 1
ATOM 845 N N . TRP A 1 104 ? -2.798 7.900 -5.072 1.00 78.81 104 TRP A N 1
ATOM 846 C CA . TRP A 1 104 ? -3.464 7.901 -3.773 1.00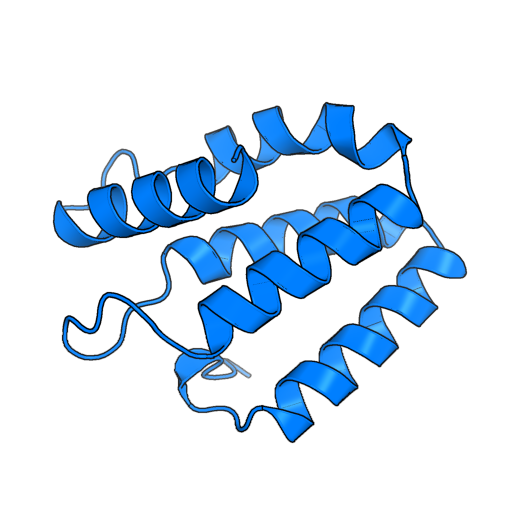 78.81 104 TRP A CA 1
ATOM 847 C C . TRP A 1 104 ? -4.152 9.242 -3.462 1.00 78.81 104 TRP A C 1
ATOM 849 O O . TRP A 1 104 ? -5.190 9.256 -2.807 1.00 78.81 104 TRP A O 1
ATOM 859 N N . SER A 1 105 ? -3.582 10.364 -3.914 1.00 68.25 105 SER A N 1
ATOM 860 C CA . SER A 1 105 ? -4.120 11.708 -3.647 1.00 68.25 105 SER A CA 1
ATOM 861 C C . SER A 1 105 ? -5.326 12.118 -4.506 1.00 68.25 105 SER A C 1
ATOM 863 O O . SER A 1 105 ? -5.979 13.107 -4.175 1.00 68.25 105 SER A O 1
ATOM 865 N N . LEU A 1 106 ? -5.573 11.402 -5.610 1.00 53.81 106 LEU A N 1
ATOM 866 C CA . LEU A 1 106 ? -6.643 11.639 -6.590 1.00 53.81 106 LEU A CA 1
ATOM 867 C C . LEU A 1 106 ? -7.801 10.661 -6.380 1.00 53.81 106 LEU A C 1
ATOM 869 O O . LEU A 1 106 ? -8.958 11.111 -6.523 1.00 53.81 106 LEU A O 1
#

Foldseek 3Di:
DDDPLLPDDPVVLVVVLVVQLVVCLVPVVCLLVVLLVLLLLLLDDDPLDLDTVSLVSSLVSVVSSCVSCVVCVVVNVVSLVVSQPVPDPDVSSNVSSVVSVVVSVD

pLDDT: mean 84.18, std 9.61, range [45.28, 94.31]

Secondary structure (DSSP, 8-state):
----GGGS-HHHHHHHHHHHHHHHHH-GGGHHHHHHHHHHHTT--STT-S--HHHHHHHHHHHHHHHH-GGGHHHHHHHHHHT--TT-S-HHHHHHHHHHHHHHH-

Sequence (106 aa):
LQIHWTKQSKAVLDTFGTFQITLISSNTKHAQRYLSFIFTLFTATENSIIHLPIHDFAHETLQQLVHIVPLSVTLLCPTAEQHFPFMTKDINIQVIYIKNLLRWSL

Radius of gyration: 13.49 Å; chains: 1; bounding box: 32×28×34 Å